Protein AF-A0A2V2ZQP3-F1 (afdb_monomer_lite)

pLDDT: mean 95.98, std 4.76, range [59.88, 98.75]

Secondary structure (DSSP, 8-state):
--------HHHHHHHHHHHHHHHHHHHHHHHTT-HHHHHHHHHHHHHHHHHHHHHHTTPPPPPTT--TTSSSTT--S-HHHHHHHHHT---S-HHHHHHHHHHHHHHHHHHHHHHHHHHT----HHHHHHHHTT-

Organism: NCBI:txid665099

Sequence (135 aa):
MVLTYETTIQEVEIWRTKFFAYVHEAYRRVMRKEIYYALHCLDNLRLSMTTAWYMEAEIQPNAFGDWAKLEGIRSKLSDWQLSLLEQWHSSREPKEIMKVIEKMVPEFKRVHKSLCDKLGLEEDPEWVNEILNMV

Structure (mmCIF, N/CA/C/O backbone):
data_AF-A0A2V2ZQP3-F1
#
_entry.id   AF-A0A2V2ZQP3-F1
#
loop_
_atom_site.group_PDB
_atom_site.id
_atom_site.type_symbol
_atom_site.label_atom_id
_atom_site.label_alt_id
_atom_site.label_comp_id
_atom_site.label_asym_id
_atom_site.label_entity_id
_atom_site.label_seq_id
_atom_site.pdbx_PDB_ins_code
_atom_site.Cartn_x
_atom_site.Cartn_y
_atom_site.Cartn_z
_atom_site.occupancy
_atom_site.B_iso_or_equiv
_atom_site.auth_seq_id
_atom_site.auth_comp_id
_atom_site.auth_asym_id
_atom_site.auth_atom_id
_atom_site.pdbx_PDB_model_num
ATOM 1 N N . MET A 1 1 ? -9.889 -5.355 31.830 1.00 59.88 1 MET A N 1
ATOM 2 C CA . MET A 1 1 ? -9.807 -4.236 30.871 1.00 59.88 1 MET A CA 1
ATOM 3 C C . MET A 1 1 ? -9.078 -4.763 29.650 1.00 59.88 1 MET A C 1
ATOM 5 O O . MET A 1 1 ? -7.936 -5.178 29.795 1.00 59.88 1 MET A O 1
ATOM 9 N N . VAL A 1 2 ? -9.760 -4.893 28.513 1.00 74.44 2 VAL A N 1
ATOM 10 C CA . VAL A 1 2 ? -9.137 -5.328 27.254 1.00 74.44 2 VAL A CA 1
ATOM 11 C C . VAL A 1 2 ? -8.716 -4.056 26.528 1.00 74.44 2 VAL A C 1
ATOM 13 O O . VAL A 1 2 ? -9.542 -3.166 26.363 1.00 74.44 2 VAL A O 1
ATOM 16 N N . LEU A 1 3 ? -7.435 -3.934 26.181 1.00 81.62 3 LEU A N 1
ATOM 17 C CA . LEU A 1 3 ? -6.953 -2.838 25.341 1.00 81.62 3 LEU A CA 1
ATOM 18 C C . LEU A 1 3 ? -7.330 -3.161 23.893 1.00 81.62 3 LEU A C 1
ATOM 20 O O . LEU A 1 3 ? -6.901 -4.191 23.370 1.00 81.62 3 LEU A O 1
ATOM 24 N N . THR A 1 4 ? -8.143 -2.310 23.277 1.00 87.94 4 THR A N 1
ATOM 25 C CA . THR A 1 4 ? -8.526 -2.388 21.864 1.00 87.94 4 THR A CA 1
ATOM 26 C C . THR A 1 4 ? -7.847 -1.263 21.095 1.00 87.94 4 THR A C 1
ATOM 28 O O . THR A 1 4 ? -7.651 -0.172 21.628 1.00 87.94 4 THR A O 1
ATOM 31 N N . TYR A 1 5 ? -7.424 -1.556 19.868 1.00 94.06 5 TYR A N 1
ATOM 32 C CA . TYR A 1 5 ? -6.879 -0.554 18.961 1.00 94.06 5 TYR A CA 1
ATOM 33 C C . TYR A 1 5 ? -8.028 0.119 18.213 1.00 94.06 5 TYR A C 1
ATOM 35 O O . TYR A 1 5 ? -8.949 -0.561 17.772 1.00 94.06 5 TYR A O 1
ATOM 43 N N . GLU A 1 6 ? -7.938 1.433 18.046 1.00 94.69 6 GLU A N 1
ATOM 44 C CA . GLU A 1 6 ? -8.837 2.215 17.206 1.00 94.69 6 GLU A CA 1
ATOM 45 C C . GLU A 1 6 ? -7.987 3.078 16.280 1.00 94.69 6 GLU A C 1
ATOM 47 O O . GLU A 1 6 ? -7.056 3.753 16.726 1.00 94.69 6 GLU A O 1
ATOM 52 N N . THR A 1 7 ? -8.296 3.039 14.987 1.00 96.50 7 THR A N 1
ATOM 53 C CA . THR A 1 7 ? -7.606 3.863 13.997 1.00 96.50 7 THR A CA 1
ATOM 54 C C . THR A 1 7 ? -7.932 5.331 14.206 1.00 96.50 7 THR A C 1
ATOM 56 O O . THR A 1 7 ? -9.078 5.712 14.428 1.00 96.50 7 THR A O 1
ATOM 59 N N . THR A 1 8 ? -6.914 6.171 14.081 1.00 96.75 8 THR A N 1
ATOM 60 C CA . THR A 1 8 ? -7.030 7.621 14.214 1.00 96.75 8 THR A CA 1
ATOM 61 C C . THR A 1 8 ? -6.938 8.323 12.862 1.00 96.75 8 THR A C 1
ATOM 63 O O . THR A 1 8 ? -6.314 7.835 11.918 1.00 96.75 8 THR A O 1
ATOM 66 N N . ILE A 1 9 ? -7.491 9.537 12.788 1.00 97.25 9 ILE A N 1
ATOM 67 C CA . ILE A 1 9 ? -7.351 10.427 11.622 1.00 97.25 9 ILE A CA 1
ATOM 68 C C . ILE A 1 9 ? -5.874 10.611 11.257 1.00 97.25 9 ILE A C 1
ATOM 70 O O . ILE A 1 9 ? -5.496 10.487 10.096 1.00 97.25 9 ILE A O 1
ATOM 74 N N . GLN A 1 10 ? -5.018 10.841 12.255 1.00 96.88 10 GLN A N 1
ATOM 75 C CA . GLN A 1 10 ? -3.592 11.067 12.035 1.00 96.88 10 GLN A CA 1
ATOM 76 C C . GLN A 1 10 ? -2.899 9.865 11.374 1.00 96.88 10 GLN A C 1
ATOM 78 O O . GLN A 1 10 ? -2.044 10.056 10.510 1.00 96.88 10 GLN A O 1
ATOM 83 N N . GLU A 1 11 ? -3.251 8.636 11.753 1.00 96.88 11 GLU A N 1
ATOM 84 C CA . GLU A 1 11 ? -2.689 7.435 11.128 1.00 96.88 11 GLU A CA 1
ATOM 85 C C . GLU A 1 11 ? -3.090 7.323 9.656 1.00 96.88 11 GLU A C 1
ATOM 87 O O . GLU A 1 11 ? -2.226 7.054 8.820 1.00 96.88 11 GLU A O 1
ATOM 92 N N . VAL A 1 12 ? -4.357 7.596 9.325 1.00 97.44 12 VAL A N 1
ATOM 93 C CA . VAL A 1 12 ? -4.855 7.571 7.939 1.00 97.44 12 VAL A CA 1
ATOM 94 C C . VAL A 1 12 ? -4.179 8.645 7.087 1.00 97.44 12 VAL A C 1
ATOM 96 O O . VAL A 1 12 ? -3.731 8.352 5.978 1.00 97.44 12 VAL A O 1
ATOM 99 N N . GLU A 1 13 ? -4.016 9.858 7.619 1.00 96.06 13 GLU A N 1
ATOM 100 C CA . GLU A 1 13 ? -3.305 10.962 6.961 1.00 96.06 13 GLU A CA 1
ATOM 101 C C . GLU A 1 13 ? -1.840 10.622 6.653 1.00 96.06 13 GLU A C 1
ATOM 103 O O . GLU A 1 13 ? -1.348 10.821 5.534 1.00 96.06 13 GLU A O 1
ATOM 108 N N . ILE A 1 14 ? -1.131 10.068 7.642 1.00 96.19 14 ILE A N 1
ATOM 109 C CA . ILE A 1 14 ? 0.263 9.639 7.484 1.00 96.19 14 ILE A CA 1
ATOM 110 C C . ILE A 1 14 ? 0.347 8.507 6.461 1.00 96.19 14 ILE A C 1
ATOM 112 O O . ILE A 1 14 ? 1.227 8.518 5.596 1.00 96.19 14 ILE A O 1
ATOM 116 N N . TRP A 1 15 ? -0.551 7.529 6.557 1.00 97.38 15 TRP A N 1
ATOM 117 C CA . TRP A 1 15 ? -0.590 6.378 5.670 1.00 97.38 15 TRP A CA 1
ATOM 118 C C . TRP A 1 15 ? -0.808 6.789 4.209 1.00 97.38 15 TRP A C 1
ATOM 120 O O . TRP A 1 15 ? 0.021 6.436 3.365 1.00 97.38 15 TRP A O 1
ATOM 130 N N . ARG A 1 16 ? -1.850 7.580 3.910 1.00 96.94 16 ARG A N 1
ATOM 131 C CA . ARG A 1 16 ? -2.162 7.999 2.532 1.00 96.94 16 ARG A CA 1
ATOM 132 C C . ARG A 1 16 ? -1.048 8.845 1.927 1.00 96.94 16 ARG A C 1
ATOM 134 O O . ARG A 1 16 ? -0.617 8.593 0.805 1.00 96.94 16 ARG A O 1
ATOM 141 N N . THR A 1 17 ? -0.488 9.769 2.712 1.00 96.62 17 THR A N 1
ATOM 142 C CA . THR A 1 17 ? 0.627 10.619 2.272 1.00 96.62 17 THR A CA 1
ATOM 143 C C . THR A 1 17 ? 1.862 9.783 1.945 1.00 96.62 17 THR A C 1
ATOM 145 O O . THR A 1 17 ? 2.517 10.008 0.926 1.00 96.62 17 THR A O 1
ATOM 148 N N . LYS A 1 18 ? 2.177 8.776 2.772 1.00 97.19 18 LYS A N 1
ATOM 149 C CA . LYS A 1 18 ? 3.274 7.843 2.489 1.00 97.19 18 LYS A CA 1
ATOM 150 C C . LYS A 1 18 ? 3.007 7.007 1.244 1.00 97.19 18 LYS A C 1
ATOM 152 O O . LYS A 1 18 ? 3.927 6.836 0.449 1.00 97.19 18 LYS A O 1
ATOM 157 N N . PHE A 1 19 ? 1.783 6.513 1.056 1.00 98.19 19 PHE A N 1
ATOM 158 C CA . PHE A 1 19 ? 1.420 5.765 -0.147 1.00 98.19 19 PHE A CA 1
ATOM 159 C C . PHE A 1 19 ? 1.678 6.606 -1.405 1.00 98.19 19 PHE A C 1
ATOM 161 O O . PHE A 1 19 ? 2.432 6.181 -2.280 1.00 98.19 19 PHE A O 1
ATOM 168 N N . PHE A 1 20 ? 1.169 7.843 -1.451 1.00 98.44 20 PHE A N 1
ATOM 169 C CA . PHE A 1 20 ? 1.418 8.768 -2.563 1.00 98.44 20 PHE A CA 1
ATOM 170 C C . PHE A 1 20 ? 2.907 9.034 -2.784 1.00 98.44 20 PHE A C 1
ATOM 172 O O . PHE A 1 20 ? 3.392 8.951 -3.914 1.00 98.44 20 PHE A O 1
ATOM 179 N N . ALA A 1 21 ? 3.654 9.293 -1.708 1.00 98.25 21 ALA A N 1
ATOM 180 C CA . ALA A 1 21 ? 5.089 9.522 -1.794 1.00 98.25 21 ALA A CA 1
ATOM 181 C C . ALA A 1 21 ? 5.826 8.325 -2.417 1.00 98.25 21 ALA A C 1
ATOM 183 O O . ALA A 1 21 ? 6.685 8.530 -3.274 1.00 98.25 21 ALA A O 1
ATOM 184 N N . TYR A 1 22 ? 5.475 7.089 -2.043 1.00 98.50 22 TYR A N 1
ATOM 185 C CA . TYR A 1 22 ? 6.100 5.888 -2.598 1.00 98.50 22 TYR A CA 1
ATOM 186 C C . TYR A 1 22 ? 5.702 5.599 -4.045 1.00 98.50 22 TYR A C 1
ATOM 188 O O . TYR A 1 22 ? 6.566 5.164 -4.803 1.00 98.50 22 TYR A O 1
ATOM 196 N N . VAL A 1 23 ? 4.459 5.879 -4.456 1.00 98.69 23 VAL A N 1
ATOM 197 C CA . VAL A 1 23 ? 4.038 5.786 -5.869 1.00 98.69 23 VAL A CA 1
ATOM 198 C C . VAL A 1 23 ? 4.898 6.709 -6.735 1.00 98.69 23 VAL A C 1
ATOM 200 O O . VAL A 1 23 ? 5.538 6.276 -7.695 1.00 98.69 23 VAL A O 1
ATOM 203 N N . HIS A 1 24 ? 4.984 7.979 -6.338 1.00 98.69 24 HIS A N 1
ATOM 204 C CA . HIS A 1 24 ? 5.762 8.999 -7.038 1.00 98.69 24 HIS A CA 1
ATOM 205 C C . HIS A 1 24 ? 7.261 8.715 -7.028 1.00 98.69 24 HIS A C 1
ATOM 207 O O . HIS A 1 24 ? 7.958 8.943 -8.019 1.00 98.69 24 HIS A O 1
ATOM 213 N N . GLU A 1 25 ? 7.775 8.221 -5.906 1.00 98.75 25 GLU A N 1
ATOM 214 C CA . GLU A 1 25 ? 9.177 7.855 -5.800 1.00 98.75 25 GLU A CA 1
ATOM 215 C C . GLU A 1 25 ? 9.499 6.646 -6.678 1.00 98.75 25 GLU A C 1
ATOM 217 O O . GLU A 1 25 ? 10.452 6.717 -7.449 1.00 98.75 25 GLU A O 1
ATOM 222 N N . ALA A 1 26 ? 8.682 5.589 -6.662 1.00 98.62 26 ALA A N 1
ATOM 223 C CA . ALA A 1 26 ? 8.871 4.429 -7.528 1.00 98.62 26 ALA A CA 1
ATOM 224 C C . ALA A 1 26 ? 8.940 4.838 -9.006 1.00 98.62 26 ALA A C 1
ATOM 226 O O . ALA A 1 26 ? 9.899 4.474 -9.689 1.00 98.62 26 ALA A O 1
ATOM 227 N N . TYR A 1 27 ? 8.001 5.674 -9.465 1.00 98.56 27 TYR A N 1
ATOM 228 C CA . TYR A 1 27 ? 8.010 6.235 -10.818 1.00 98.56 27 TYR A CA 1
ATOM 229 C C . TYR A 1 27 ? 9.323 6.964 -11.135 1.00 98.56 27 TYR A C 1
ATOM 231 O O . TYR A 1 27 ? 10.020 6.624 -12.096 1.00 98.56 27 TYR A O 1
ATOM 239 N N . ARG A 1 28 ? 9.739 7.919 -10.290 1.00 98.62 28 ARG A N 1
ATOM 240 C CA . ARG A 1 28 ? 11.001 8.656 -10.490 1.00 98.62 28 ARG A CA 1
ATOM 241 C C . ARG A 1 28 ? 12.209 7.725 -10.559 1.00 98.62 28 ARG A C 1
ATOM 243 O O . ARG A 1 28 ? 13.114 7.957 -11.363 1.00 98.62 28 ARG A O 1
ATOM 250 N N . ARG A 1 29 ? 12.247 6.687 -9.723 1.00 98.62 29 ARG A N 1
ATOM 251 C CA . ARG A 1 29 ? 13.353 5.720 -9.674 1.00 98.62 29 ARG A CA 1
ATOM 252 C C . ARG A 1 29 ? 13.365 4.807 -10.894 1.00 98.62 29 ARG A C 1
ATOM 254 O O . ARG A 1 29 ? 14.444 4.562 -11.433 1.00 98.62 29 ARG A O 1
ATOM 261 N N . VAL A 1 30 ? 12.198 4.406 -11.402 1.00 98.50 30 VAL A N 1
ATOM 262 C CA . VAL A 1 30 ? 12.068 3.727 -12.699 1.00 98.50 30 VAL A CA 1
ATOM 263 C C . VAL A 1 30 ? 12.636 4.599 -13.822 1.00 98.50 30 VAL A C 1
ATOM 265 O O . VAL A 1 30 ? 13.512 4.146 -14.561 1.00 98.50 30 VAL A O 1
ATOM 268 N N . MET A 1 31 ? 12.235 5.872 -13.897 1.00 98.19 31 MET A N 1
ATOM 269 C CA . MET A 1 31 ? 12.709 6.805 -14.930 1.00 98.19 31 MET A CA 1
ATOM 270 C C . MET A 1 31 ? 14.224 7.048 -14.872 1.00 98.19 31 MET A C 1
ATOM 272 O O . MET A 1 31 ? 14.874 7.209 -15.905 1.00 98.19 31 MET A O 1
ATOM 276 N N . ARG A 1 32 ? 14.813 7.019 -13.671 1.00 98.44 32 ARG A N 1
ATOM 277 C CA . ARG A 1 32 ? 16.265 7.145 -13.442 1.00 98.44 32 ARG A CA 1
ATOM 278 C C . ARG A 1 32 ? 17.038 5.830 -13.576 1.00 98.44 32 ARG A C 1
ATOM 280 O O . ARG A 1 32 ? 18.256 5.837 -13.426 1.00 98.44 32 ARG A O 1
ATOM 287 N N . LYS A 1 33 ? 16.363 4.714 -13.874 1.00 98.19 33 LYS A N 1
ATOM 288 C CA . LYS A 1 33 ? 16.946 3.359 -13.935 1.00 98.19 33 LYS A CA 1
ATOM 289 C C . LYS A 1 33 ? 17.543 2.878 -12.600 1.00 98.19 33 LYS A C 1
ATOM 291 O O . LYS A 1 33 ? 18.377 1.975 -12.574 1.00 98.19 33 LYS A O 1
ATOM 296 N N . GLU A 1 34 ? 17.078 3.422 -11.476 1.00 98.69 34 GLU A N 1
ATOM 297 C CA . GLU A 1 34 ? 17.452 3.014 -10.115 1.00 98.69 34 GLU A CA 1
ATOM 298 C C . GLU A 1 34 ? 16.548 1.861 -9.636 1.00 98.69 34 GLU A C 1
ATOM 300 O O . GLU A 1 34 ? 15.767 1.987 -8.693 1.00 98.69 34 GLU A O 1
ATOM 305 N N . ILE A 1 35 ? 16.620 0.716 -10.322 1.00 98.50 35 ILE A N 1
ATOM 306 C CA . ILE A 1 35 ? 15.592 -0.339 -10.245 1.00 98.50 35 ILE A CA 1
ATOM 307 C C . ILE A 1 35 ? 15.430 -0.960 -8.854 1.00 98.50 35 ILE A C 1
ATOM 309 O O . ILE A 1 35 ? 14.310 -1.230 -8.438 1.00 98.50 35 ILE A O 1
ATOM 313 N N . TYR A 1 36 ? 16.511 -1.168 -8.101 1.00 98.62 36 TYR A N 1
ATOM 314 C CA . TYR A 1 36 ? 16.381 -1.700 -6.738 1.00 98.62 36 TYR A CA 1
ATOM 315 C C . TYR A 1 36 ? 15.716 -0.710 -5.784 1.00 98.62 36 TYR A C 1
ATOM 317 O O . TYR A 1 36 ? 15.004 -1.131 -4.879 1.00 98.62 36 TYR A O 1
ATOM 325 N N . TYR A 1 37 ? 15.889 0.593 -6.013 1.00 98.69 37 TYR A N 1
ATOM 326 C CA . TYR A 1 37 ? 15.153 1.594 -5.253 1.00 98.69 37 TYR A CA 1
ATOM 327 C C . TYR A 1 37 ? 13.674 1.574 -5.665 1.00 98.69 37 TYR A C 1
ATOM 329 O O . TYR A 1 37 ? 12.803 1.520 -4.807 1.00 98.69 37 TYR A O 1
ATOM 337 N N . ALA A 1 38 ? 13.366 1.486 -6.961 1.00 98.75 38 ALA A N 1
ATOM 338 C CA . ALA A 1 38 ? 11.980 1.323 -7.403 1.00 98.75 38 ALA A CA 1
ATOM 339 C C . ALA A 1 38 ? 11.299 0.084 -6.783 1.00 98.75 38 ALA A C 1
ATOM 341 O O . ALA A 1 38 ? 10.177 0.180 -6.291 1.00 98.75 38 ALA A O 1
ATOM 342 N N . LEU A 1 39 ? 11.997 -1.056 -6.728 1.00 98.69 39 LEU A N 1
ATOM 343 C CA . LEU A 1 39 ? 11.510 -2.265 -6.055 1.00 98.69 39 LEU A CA 1
ATOM 344 C C . LEU A 1 39 ? 11.340 -2.067 -4.548 1.00 98.69 39 LEU A C 1
ATOM 346 O O . LEU A 1 39 ? 10.323 -2.475 -4.001 1.00 98.69 39 LEU A O 1
ATOM 350 N N . HIS A 1 40 ? 12.270 -1.376 -3.890 1.00 98.31 40 HIS A N 1
ATOM 351 C CA . HIS A 1 40 ? 12.122 -1.029 -2.480 1.00 98.31 40 HIS A CA 1
ATOM 352 C C . HIS A 1 40 ? 10.897 -0.131 -2.233 1.00 98.31 40 HIS A C 1
ATOM 354 O O . HIS A 1 40 ? 10.169 -0.323 -1.261 1.00 98.31 40 HIS A O 1
ATOM 360 N N . CYS A 1 41 ? 10.618 0.839 -3.109 1.00 98.50 41 CYS A N 1
ATOM 361 C CA . CYS A 1 41 ? 9.385 1.623 -3.041 1.00 98.50 41 CYS A CA 1
ATOM 362 C C . CYS A 1 41 ? 8.150 0.729 -3.213 1.00 98.50 41 CYS A C 1
ATOM 364 O O . CYS A 1 41 ? 7.188 0.885 -2.467 1.00 98.50 41 CYS A O 1
ATOM 366 N N . LEU A 1 42 ? 8.194 -0.238 -4.132 1.00 98.56 42 LEU A N 1
ATOM 367 C CA . LEU A 1 42 ? 7.112 -1.199 -4.327 1.00 98.56 42 LEU A CA 1
ATOM 368 C C . LEU A 1 42 ? 6.892 -2.096 -3.093 1.00 98.56 42 LEU A C 1
ATOM 370 O O . LEU A 1 42 ? 5.748 -2.317 -2.703 1.00 98.56 42 LEU A O 1
ATOM 374 N N . ASP A 1 43 ? 7.953 -2.542 -2.419 1.00 97.81 43 ASP A N 1
ATOM 375 C CA . ASP A 1 43 ? 7.841 -3.256 -1.140 1.00 97.81 43 ASP A CA 1
ATOM 376 C C . ASP A 1 43 ? 7.159 -2.377 -0.079 1.00 97.81 43 ASP A C 1
ATOM 378 O O . ASP A 1 43 ? 6.240 -2.822 0.607 1.00 97.81 43 ASP A O 1
ATOM 382 N N . ASN A 1 44 ? 7.530 -1.096 0.009 1.00 98.12 44 ASN A N 1
ATOM 383 C CA . ASN A 1 44 ? 6.879 -0.158 0.926 1.00 98.12 44 ASN A CA 1
ATOM 384 C C . ASN A 1 44 ? 5.398 0.081 0.586 1.00 98.12 44 ASN A C 1
ATOM 386 O O . ASN A 1 44 ? 4.593 0.250 1.501 1.00 98.12 44 ASN A O 1
ATOM 390 N N . LEU A 1 45 ? 5.012 0.058 -0.695 1.00 98.44 45 LEU A N 1
ATOM 391 C CA . LEU A 1 45 ? 3.604 0.118 -1.100 1.00 98.44 45 LEU A CA 1
ATOM 392 C C . LEU A 1 45 ? 2.842 -1.130 -0.647 1.00 98.44 45 LEU A C 1
ATOM 394 O O . LEU A 1 45 ? 1.744 -1.008 -0.108 1.00 98.44 45 LEU A O 1
ATOM 398 N N . ARG A 1 46 ? 3.417 -2.330 -0.802 1.00 98.12 46 ARG A N 1
ATOM 399 C CA . ARG A 1 46 ? 2.784 -3.569 -0.315 1.00 98.12 46 ARG A CA 1
ATOM 400 C C . ARG A 1 46 ? 2.600 -3.529 1.204 1.00 98.12 46 ARG A C 1
ATOM 402 O O . ARG A 1 46 ? 1.501 -3.782 1.692 1.00 98.12 46 ARG A O 1
ATOM 409 N N . LEU A 1 47 ? 3.627 -3.109 1.947 1.00 97.75 47 LEU A N 1
ATOM 410 C CA . LEU A 1 47 ? 3.530 -2.925 3.398 1.00 97.75 47 LEU A CA 1
ATOM 411 C C . LEU A 1 47 ? 2.481 -1.866 3.775 1.00 97.75 47 LEU A C 1
ATOM 413 O O . LEU A 1 47 ? 1.713 -2.054 4.721 1.00 97.75 47 LEU A O 1
ATOM 417 N N . SER A 1 48 ? 2.407 -0.772 3.016 1.00 97.94 48 SER A N 1
ATOM 418 C CA . SER A 1 48 ? 1.392 0.267 3.192 1.00 97.94 48 SER A CA 1
ATOM 419 C C . SER A 1 48 ? -0.023 -0.307 3.053 1.00 97.94 48 SER A C 1
ATOM 421 O O . SER A 1 48 ? -0.871 -0.010 3.890 1.00 97.94 48 SER A O 1
ATOM 423 N N . MET A 1 49 ? -0.273 -1.200 2.092 1.00 98.44 49 MET A N 1
ATOM 424 C CA . MET A 1 49 ? -1.579 -1.859 1.957 1.00 98.44 49 MET A CA 1
ATOM 425 C C . MET A 1 49 ? -1.907 -2.772 3.141 1.00 98.44 49 MET A C 1
ATOM 427 O O . MET A 1 49 ? -3.019 -2.718 3.659 1.00 98.44 49 MET A O 1
ATOM 431 N N . THR A 1 50 ? -0.936 -3.539 3.648 1.00 98.06 50 THR A N 1
ATOM 432 C CA . THR A 1 50 ? -1.166 -4.363 4.852 1.00 98.06 50 THR A CA 1
ATOM 433 C C . THR A 1 50 ? -1.465 -3.527 6.097 1.00 98.06 50 THR A C 1
ATOM 435 O O . THR A 1 50 ? -2.348 -3.881 6.875 1.00 98.06 50 THR A O 1
ATOM 438 N N . THR A 1 51 ? -0.793 -2.379 6.243 1.00 97.75 51 THR A N 1
ATOM 439 C CA . THR A 1 51 ? -1.084 -1.385 7.288 1.00 97.75 51 THR A CA 1
ATOM 440 C C . THR A 1 51 ? -2.536 -0.921 7.181 1.00 97.75 51 THR A C 1
ATOM 442 O O . THR A 1 51 ? -3.254 -0.919 8.176 1.00 97.75 51 THR A O 1
ATOM 445 N N . ALA A 1 52 ? -2.981 -0.580 5.969 1.00 98.06 52 ALA A N 1
ATOM 446 C CA . ALA A 1 52 ? -4.334 -0.109 5.697 1.00 98.06 52 ALA A CA 1
ATOM 447 C C . ALA A 1 52 ? -5.403 -1.150 6.045 1.00 98.06 52 ALA A C 1
ATOM 449 O O . ALA A 1 52 ? -6.387 -0.829 6.702 1.00 98.06 52 ALA A O 1
ATOM 450 N N . TRP A 1 53 ? -5.181 -2.406 5.661 1.00 98.44 53 TRP A N 1
ATOM 451 C CA . TRP A 1 53 ? -6.080 -3.513 5.981 1.00 98.44 53 TRP A CA 1
ATOM 452 C C . TRP A 1 53 ? -6.173 -3.793 7.480 1.00 98.44 53 TRP A C 1
ATOM 454 O O . TRP A 1 53 ? -7.247 -4.112 7.981 1.00 98.44 53 TRP A O 1
ATOM 464 N N . TYR A 1 54 ? -5.066 -3.652 8.212 1.00 97.81 54 TYR A N 1
ATOM 465 C CA . TYR A 1 54 ? -5.075 -3.782 9.669 1.00 97.81 54 TYR A CA 1
ATOM 466 C C . TYR A 1 54 ? -5.845 -2.625 10.320 1.00 97.81 54 TYR A C 1
ATOM 468 O O . TYR A 1 54 ? -6.690 -2.885 11.173 1.00 97.81 54 TYR A O 1
ATOM 476 N N . MET A 1 55 ? -5.652 -1.384 9.855 1.00 97.75 55 MET A N 1
ATOM 477 C CA . MET A 1 55 ? -6.457 -0.232 10.290 1.00 97.75 55 MET A CA 1
ATOM 478 C C . MET A 1 55 ? -7.957 -0.436 10.010 1.00 97.75 55 MET A C 1
ATOM 480 O O . MET A 1 55 ? -8.798 -0.267 10.892 1.00 97.75 55 MET A O 1
ATOM 484 N N . GLU A 1 56 ? -8.306 -0.877 8.799 1.00 97.75 56 GLU A N 1
ATOM 485 C CA . GLU A 1 56 ? -9.690 -1.155 8.391 1.00 97.75 56 GLU A CA 1
ATOM 486 C C . GLU A 1 56 ? -10.354 -2.195 9.313 1.00 97.75 56 GLU A C 1
ATOM 488 O O . GLU A 1 56 ? -11.514 -2.030 9.701 1.00 97.75 56 GLU A O 1
ATOM 493 N N . ALA A 1 57 ? -9.589 -3.205 9.739 1.00 96.50 57 ALA A N 1
ATOM 494 C CA . ALA A 1 57 ? -10.021 -4.278 10.631 1.00 96.50 57 ALA A CA 1
ATOM 495 C C . ALA A 1 57 ? -9.851 -3.987 12.139 1.00 96.50 57 ALA A C 1
ATOM 497 O O . ALA A 1 57 ? -10.068 -4.893 12.943 1.00 96.50 57 ALA A O 1
ATOM 498 N N . GLU A 1 58 ? -9.441 -2.775 12.535 1.00 96.00 58 GLU A N 1
ATOM 499 C CA . GLU A 1 58 ? -9.175 -2.402 13.943 1.00 96.00 58 GLU A CA 1
ATOM 500 C C . GLU A 1 58 ? -8.151 -3.321 14.630 1.00 96.00 58 GLU A C 1
ATOM 502 O O . GLU A 1 58 ? -8.179 -3.611 15.828 1.00 96.00 58 GLU A O 1
ATOM 507 N N . ILE A 1 59 ? -7.170 -3.750 13.846 1.00 95.62 59 ILE A N 1
ATOM 508 C CA . ILE A 1 59 ? -5.993 -4.475 14.297 1.00 95.62 59 ILE A CA 1
ATOM 509 C C . ILE A 1 59 ? -4.831 -3.487 14.297 1.00 95.62 59 ILE A C 1
ATOM 511 O O . ILE A 1 59 ? -4.566 -2.853 13.284 1.00 95.62 59 ILE A O 1
ATOM 515 N N . GLN A 1 60 ? -4.092 -3.400 15.406 1.00 95.44 60 GLN A N 1
ATOM 516 C CA . GLN A 1 60 ? -2.877 -2.583 15.478 1.00 95.44 60 GLN A CA 1
ATOM 517 C C . GLN A 1 60 ? -1.924 -2.941 14.320 1.00 95.44 60 GLN A C 1
ATOM 519 O O . GLN A 1 60 ? -1.450 -4.085 14.270 1.00 95.44 60 GLN A O 1
ATOM 524 N N . PRO A 1 61 ? -1.610 -1.993 13.417 1.00 96.06 61 PRO A N 1
ATOM 525 C CA . PRO A 1 61 ? -0.637 -2.213 12.360 1.00 96.06 61 PRO A CA 1
ATOM 526 C C . PRO A 1 61 ? 0.763 -2.461 12.914 1.00 96.06 61 PRO A C 1
ATOM 528 O O . PRO A 1 61 ? 1.126 -1.963 13.986 1.00 96.06 61 PRO A O 1
ATOM 531 N N . ASN A 1 62 ? 1.570 -3.201 12.156 1.00 94.31 62 ASN A N 1
ATOM 532 C CA . ASN A 1 62 ? 2.993 -3.323 12.441 1.00 94.31 62 ASN A CA 1
ATOM 533 C C . ASN A 1 62 ? 3.692 -1.959 12.312 1.00 94.31 62 ASN A C 1
ATOM 535 O O . ASN A 1 62 ? 3.220 -1.049 11.627 1.00 94.31 62 ASN A O 1
ATOM 539 N N . ALA A 1 63 ? 4.859 -1.832 12.946 1.00 89.94 63 ALA A N 1
ATOM 540 C CA . ALA A 1 63 ? 5.716 -0.676 12.727 1.00 89.94 63 ALA A CA 1
ATOM 541 C C . ALA A 1 63 ? 6.175 -0.606 11.261 1.00 89.94 63 ALA A C 1
ATOM 543 O O . ALA A 1 63 ? 6.262 -1.610 10.552 1.00 89.94 63 ALA A O 1
ATOM 544 N N . PHE A 1 64 ? 6.512 0.597 10.801 1.00 81.06 64 PHE A N 1
ATOM 545 C CA . PHE A 1 64 ? 6.984 0.784 9.435 1.00 81.06 64 PHE A CA 1
ATOM 546 C C . PHE A 1 64 ? 8.276 -0.015 9.178 1.00 81.06 64 PHE A C 1
ATOM 548 O O . PHE A 1 64 ? 9.232 0.084 9.945 1.00 81.06 64 PHE A O 1
ATOM 555 N N . GLY A 1 65 ? 8.300 -0.793 8.095 1.00 86.00 65 GLY A N 1
ATOM 556 C CA . GLY A 1 65 ? 9.371 -1.735 7.754 1.00 86.00 65 GLY A CA 1
ATOM 557 C C . GLY A 1 65 ? 9.251 -3.132 8.384 1.00 86.00 65 GLY A C 1
ATOM 558 O O . GLY A 1 65 ? 10.034 -4.009 8.022 1.00 86.00 65 GLY A O 1
ATOM 559 N N . ASP A 1 66 ? 8.293 -3.372 9.286 1.00 93.12 66 ASP A N 1
ATOM 560 C CA . ASP A 1 66 ? 8.129 -4.663 9.961 1.00 93.12 66 ASP A CA 1
ATOM 561 C C . ASP A 1 66 ? 7.121 -5.581 9.247 1.00 93.12 66 ASP A C 1
ATOM 563 O O . ASP A 1 66 ? 5.902 -5.413 9.328 1.00 93.12 66 ASP A O 1
ATOM 567 N N . TRP A 1 67 ? 7.654 -6.612 8.592 1.00 94.44 67 TRP A N 1
ATOM 568 C CA . TRP A 1 67 ? 6.891 -7.634 7.869 1.00 94.44 67 TRP A CA 1
ATOM 569 C C . TRP A 1 67 ? 6.447 -8.824 8.729 1.00 94.44 67 TRP A C 1
ATOM 571 O O . TRP A 1 67 ? 5.859 -9.787 8.222 1.00 94.44 67 TRP A O 1
ATOM 581 N N . ALA A 1 68 ? 6.733 -8.809 10.033 1.00 94.75 68 ALA A N 1
ATOM 582 C CA . ALA A 1 68 ? 6.464 -9.946 10.893 1.00 94.75 68 ALA A CA 1
ATOM 583 C C . ALA A 1 68 ? 4.980 -10.336 10.861 1.00 94.75 68 ALA A C 1
ATOM 585 O O . ALA A 1 68 ? 4.099 -9.563 11.235 1.00 94.75 68 ALA A O 1
ATOM 586 N N . LYS A 1 69 ? 4.725 -11.603 10.506 1.00 94.50 69 LYS A N 1
ATOM 587 C CA . LYS A 1 69 ? 3.392 -12.230 10.532 1.00 94.50 69 LYS A CA 1
ATOM 588 C C . 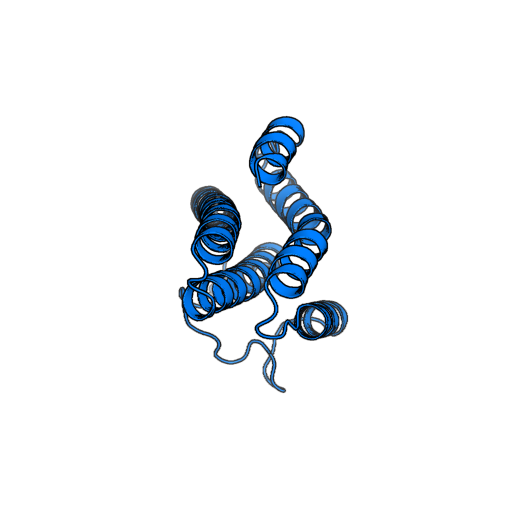LYS A 1 69 ? 2.389 -11.573 9.570 1.00 94.50 69 LYS A C 1
ATOM 590 O O . LYS A 1 69 ? 1.207 -11.585 9.875 1.00 94.50 69 LYS A O 1
ATOM 595 N N . LEU A 1 70 ? 2.830 -11.019 8.441 1.00 94.25 70 LEU A N 1
ATOM 596 C CA . LEU A 1 70 ? 1.910 -10.491 7.425 1.00 94.25 70 LEU A CA 1
ATOM 597 C C . LEU A 1 70 ? 1.508 -11.538 6.373 1.00 94.25 70 LEU A C 1
ATOM 599 O O . LEU A 1 70 ? 0.360 -11.543 5.952 1.00 94.25 70 LEU A O 1
ATOM 603 N N . GLU A 1 71 ? 2.388 -12.473 6.006 1.00 90.06 71 GLU A N 1
ATOM 604 C CA . GLU A 1 71 ? 2.115 -13.439 4.915 1.00 90.06 71 GLU A CA 1
ATOM 605 C C . GLU A 1 71 ? 2.009 -14.905 5.378 1.00 90.06 71 GLU A C 1
ATOM 607 O O . GLU A 1 71 ? 1.393 -15.731 4.715 1.00 90.06 71 GLU A O 1
ATOM 612 N N . GLY A 1 72 ? 2.613 -15.260 6.519 1.00 88.50 72 GLY A N 1
ATOM 613 C CA . GLY A 1 72 ? 2.678 -16.652 6.990 1.00 88.50 72 GLY A CA 1
ATOM 614 C C . GLY A 1 72 ? 1.435 -17.130 7.751 1.00 88.50 72 GLY A C 1
ATOM 615 O O . GLY A 1 72 ? 0.497 -16.377 7.976 1.00 88.50 72 GLY A O 1
ATOM 616 N N . ILE A 1 73 ? 1.488 -18.354 8.294 1.00 92.31 73 ILE A N 1
ATOM 617 C CA . ILE A 1 73 ? 0.401 -19.009 9.069 1.00 92.31 73 ILE A CA 1
ATOM 618 C C . ILE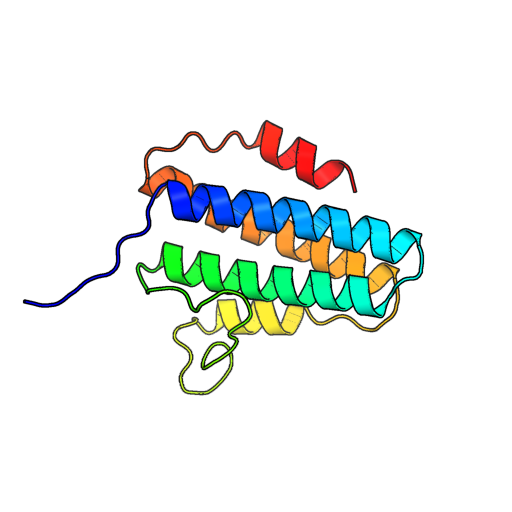 A 1 73 ? -0.125 -18.221 10.285 1.00 92.31 73 ILE A C 1
ATOM 620 O O . ILE A 1 73 ? -1.112 -18.599 10.906 1.00 92.31 73 ILE A O 1
ATOM 624 N N . ARG A 1 74 ? 0.583 -17.161 10.681 1.00 94.69 74 ARG A N 1
ATOM 625 C CA . ARG A 1 74 ? 0.225 -16.265 11.786 1.00 94.69 74 ARG A CA 1
ATOM 626 C C . ARG A 1 74 ? -0.390 -14.949 11.309 1.00 94.69 74 ARG A C 1
ATOM 628 O O . ARG A 1 74 ? -0.570 -14.055 12.138 1.00 94.69 74 ARG A O 1
ATOM 635 N N . SER A 1 75 ? -0.621 -14.814 10.006 1.00 95.94 75 SER A N 1
ATOM 636 C CA . SER A 1 75 ? -1.233 -13.634 9.423 1.00 95.94 75 SER A CA 1
ATOM 637 C C . SER A 1 75 ? -2.651 -13.451 9.923 1.00 95.94 75 SER A C 1
ATOM 639 O O . SER A 1 75 ? -3.373 -14.414 10.177 1.00 95.94 75 SER A O 1
ATOM 641 N N . LYS A 1 76 ? -3.016 -12.184 10.100 1.00 96.31 76 LYS A N 1
ATOM 642 C CA . LYS A 1 76 ? -4.396 -11.770 10.344 1.00 96.31 76 LYS A CA 1
ATOM 643 C C . LYS A 1 76 ? -5.065 -11.253 9.070 1.00 96.31 76 LYS A C 1
ATOM 645 O O . LYS A 1 76 ? -6.219 -10.843 9.130 1.00 96.31 76 LYS A O 1
ATOM 650 N N . LEU A 1 77 ? -4.344 -11.247 7.946 1.00 97.38 77 LEU A N 1
ATOM 651 C CA . LEU A 1 77 ? -4.921 -10.962 6.643 1.00 97.38 77 LEU A CA 1
ATOM 652 C C . LEU A 1 77 ? -5.821 -12.119 6.216 1.00 97.38 77 LEU A C 1
ATOM 654 O O . LEU A 1 77 ? -5.544 -13.287 6.483 1.00 97.38 77 LEU A O 1
ATOM 658 N N . SER A 1 78 ? -6.901 -11.764 5.541 1.00 97.06 78 SER A N 1
ATOM 659 C CA . SER A 1 78 ? -7.797 -12.713 4.892 1.00 97.06 78 SER A CA 1
ATOM 660 C C . SER A 1 78 ? -7.176 -13.303 3.621 1.00 97.06 78 SER A C 1
ATOM 662 O O . SER A 1 78 ? -6.274 -12.716 3.018 1.00 97.06 78 SER A O 1
ATOM 664 N N . ASP A 1 79 ? -7.710 -14.436 3.163 1.00 97.06 79 ASP A N 1
ATOM 665 C CA . ASP A 1 79 ? -7.194 -15.150 1.987 1.00 97.06 79 ASP A CA 1
ATOM 666 C C . ASP A 1 79 ? -7.158 -14.281 0.720 1.00 97.06 79 ASP A C 1
ATOM 668 O O . ASP A 1 79 ? -6.231 -14.385 -0.084 1.00 97.06 79 ASP A O 1
ATOM 672 N N . TRP A 1 80 ? -8.130 -13.380 0.540 1.00 97.56 80 TRP A N 1
ATOM 673 C CA . TRP A 1 80 ? -8.160 -12.487 -0.622 1.00 97.56 80 TRP A CA 1
ATOM 674 C C . TRP A 1 80 ? -7.099 -11.378 -0.536 1.00 97.56 80 TRP A C 1
ATOM 676 O O . TRP A 1 80 ? -6.525 -11.016 -1.560 1.00 97.56 80 TRP A O 1
ATOM 686 N N . GLN A 1 81 ? -6.781 -10.882 0.666 1.00 98.31 81 GLN A N 1
ATOM 687 C CA . GLN A 1 81 ? -5.697 -9.912 0.883 1.00 98.31 81 GLN A CA 1
ATOM 688 C C . GLN A 1 81 ? -4.334 -10.551 0.616 1.00 98.31 81 GLN A C 1
ATOM 690 O O . GLN A 1 81 ? -3.493 -9.959 -0.060 1.00 98.31 81 GLN A O 1
ATOM 695 N N . LEU A 1 82 ? -4.136 -11.788 1.083 1.00 98.00 82 LEU A N 1
ATOM 696 C CA . LEU A 1 82 ? -2.940 -12.577 0.776 1.00 98.00 82 LEU A CA 1
ATOM 697 C C . LEU A 1 82 ? -2.821 -12.845 -0.731 1.00 98.00 82 LEU A C 1
ATOM 699 O O . LEU A 1 82 ? -1.755 -12.652 -1.312 1.00 98.00 82 LEU A O 1
ATOM 703 N N . SER A 1 83 ? -3.934 -13.188 -1.383 1.00 97.50 83 SER A N 1
ATOM 704 C CA . SER A 1 83 ? -3.978 -13.386 -2.837 1.00 97.50 83 SER A CA 1
ATOM 705 C C . SER A 1 83 ? -3.639 -12.107 -3.613 1.00 97.50 83 SER A C 1
ATOM 707 O O . SER A 1 83 ? -2.996 -12.177 -4.659 1.00 97.50 83 SER A O 1
ATOM 709 N N . LEU A 1 84 ? -4.051 -10.928 -3.128 1.00 98.06 84 LEU A N 1
ATOM 710 C CA . LEU A 1 84 ? -3.664 -9.646 -3.727 1.00 98.06 84 LEU A CA 1
ATOM 711 C C . LEU A 1 84 ? -2.167 -9.368 -3.568 1.00 98.06 84 LEU A C 1
ATOM 713 O O . LEU A 1 84 ? -1.531 -8.975 -4.544 1.00 98.06 84 LEU A O 1
ATOM 717 N N . LEU A 1 85 ? -1.593 -9.609 -2.382 1.00 97.50 85 LEU A N 1
ATOM 718 C CA . LEU A 1 85 ? -0.148 -9.461 -2.162 1.00 97.50 85 LEU A CA 1
ATOM 719 C C . LEU A 1 85 ? 0.662 -10.329 -3.129 1.00 97.50 85 LEU A C 1
ATOM 721 O O . LEU A 1 85 ? 1.603 -9.832 -3.749 1.00 97.50 85 LEU A O 1
ATOM 725 N N . GLU A 1 86 ? 0.260 -11.589 -3.311 1.00 96.31 86 GLU A N 1
ATOM 726 C CA . GLU A 1 86 ? 0.891 -12.508 -4.261 1.00 96.31 86 GLU A CA 1
ATOM 727 C C . GLU A 1 86 ? 0.791 -11.987 -5.707 1.00 96.31 86 GLU A C 1
ATOM 729 O O . GLU A 1 86 ? 1.778 -11.961 -6.446 1.00 96.31 86 GLU A O 1
ATOM 734 N N . GLN A 1 87 ? -0.384 -11.488 -6.107 1.00 97.25 87 GLN A N 1
ATOM 735 C CA . GLN A 1 87 ? -0.607 -10.913 -7.441 1.00 97.25 87 GLN A CA 1
ATOM 736 C C . GLN A 1 87 ? 0.169 -9.616 -7.695 1.00 97.25 87 GLN A C 1
ATOM 738 O O . GLN A 1 87 ? 0.386 -9.245 -8.854 1.00 97.25 87 GLN A O 1
ATOM 743 N N . TRP A 1 88 ? 0.592 -8.925 -6.638 1.00 98.19 88 TRP A N 1
ATOM 744 C CA . TRP A 1 88 ? 1.442 -7.742 -6.720 1.00 98.19 88 TRP A CA 1
ATOM 745 C C . TRP A 1 88 ? 2.934 -8.084 -6.800 1.00 98.19 88 TRP A C 1
ATOM 747 O O . TRP A 1 88 ? 3.779 -7.242 -6.500 1.00 98.19 88 TRP A O 1
ATOM 757 N N . HIS A 1 89 ? 3.304 -9.290 -7.227 1.00 96.88 89 HIS A N 1
ATOM 758 C CA . HIS A 1 89 ? 4.678 -9.613 -7.604 1.00 96.88 89 HIS A CA 1
ATOM 759 C C . HIS A 1 89 ? 5.141 -8.830 -8.853 1.00 96.88 89 HIS A C 1
ATOM 761 O O . HIS A 1 89 ? 4.377 -8.635 -9.796 1.00 96.88 89 HIS A O 1
ATOM 767 N N . SER A 1 90 ? 6.411 -8.410 -8.873 1.00 97.69 90 SER A N 1
ATOM 768 C CA . SER A 1 90 ? 7.065 -7.760 -10.021 1.00 97.69 90 SER A CA 1
ATOM 769 C C . SER A 1 90 ? 8.470 -8.316 -10.211 1.00 97.69 90 SER A C 1
ATOM 771 O O . SER A 1 90 ? 9.184 -8.529 -9.226 1.00 97.69 90 SER A O 1
ATOM 773 N N . SER A 1 91 ? 8.915 -8.449 -11.463 1.00 97.44 91 SER A 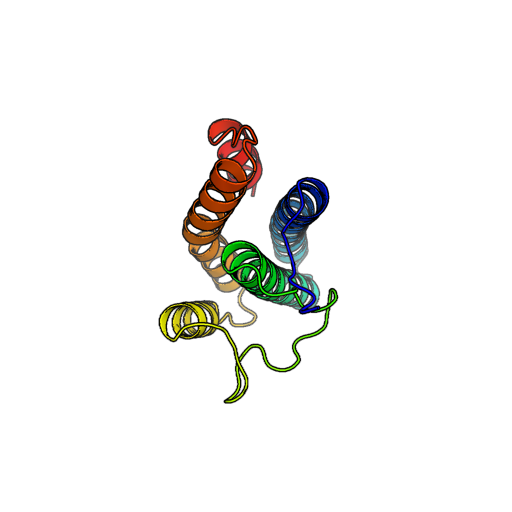N 1
ATOM 774 C CA . SER A 1 91 ? 10.339 -8.602 -11.760 1.00 97.44 91 SER A CA 1
ATOM 775 C C . SER A 1 91 ? 11.076 -7.252 -1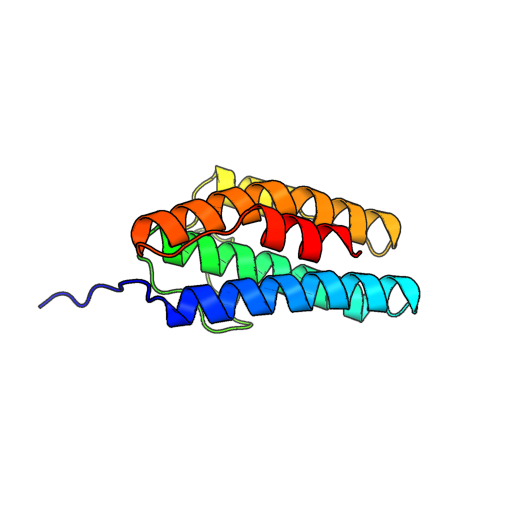1.688 1.00 97.44 91 SER A C 1
ATOM 777 O O . SER A 1 91 ? 10.523 -6.227 -11.280 1.00 97.44 91 SER A O 1
ATOM 779 N N . ARG A 1 92 ? 12.350 -7.247 -12.104 1.00 97.31 92 ARG A N 1
ATOM 780 C CA . ARG A 1 92 ? 13.182 -6.041 -12.251 1.00 97.31 92 ARG A CA 1
ATOM 781 C C . ARG A 1 92 ? 12.860 -5.230 -13.514 1.00 97.31 92 ARG A C 1
ATOM 783 O O . ARG A 1 92 ? 13.491 -4.198 -13.724 1.00 97.31 92 ARG A O 1
ATOM 790 N N . GLU A 1 93 ? 11.946 -5.690 -14.365 1.00 98.19 93 GLU A N 1
ATOM 791 C CA . GLU A 1 93 ? 11.547 -4.975 -15.578 1.00 98.19 93 GLU A CA 1
ATOM 792 C C . GLU A 1 93 ? 10.780 -3.685 -15.216 1.00 98.19 93 GLU A C 1
ATOM 794 O O . GLU A 1 93 ? 9.714 -3.767 -14.600 1.00 98.19 93 GLU A O 1
ATOM 799 N N . PRO A 1 94 ? 11.270 -2.492 -15.613 1.00 97.88 94 PRO A N 1
ATOM 800 C CA . PRO A 1 94 ? 10.616 -1.203 -15.373 1.00 97.88 94 PRO A CA 1
ATOM 801 C C . PRO A 1 94 ? 9.103 -1.172 -15.599 1.00 97.88 94 PRO A C 1
ATOM 803 O O . PRO A 1 94 ? 8.358 -0.644 -14.773 1.00 97.88 94 PRO A O 1
ATOM 806 N N . LYS A 1 95 ? 8.640 -1.748 -16.714 1.00 97.25 95 LYS A N 1
ATOM 807 C CA . LYS A 1 95 ? 7.216 -1.744 -17.074 1.00 97.25 95 LYS A CA 1
ATOM 808 C C . LYS A 1 95 ? 6.372 -2.607 -16.144 1.00 97.25 95 LYS A C 1
ATOM 810 O O . LYS A 1 95 ? 5.215 -2.278 -15.901 1.00 97.25 95 LYS A O 1
ATOM 815 N N . GLU A 1 96 ? 6.927 -3.702 -15.633 1.00 98.19 96 GLU A N 1
ATOM 816 C CA . GLU A 1 96 ? 6.209 -4.565 -14.695 1.00 98.19 96 GLU A CA 1
ATOM 817 C C . GLU A 1 96 ? 6.029 -3.886 -13.341 1.00 98.19 96 GLU A C 1
ATOM 819 O O . GLU A 1 96 ? 4.931 -3.944 -12.795 1.00 98.19 96 GLU A O 1
ATOM 824 N N . ILE A 1 97 ? 7.050 -3.167 -12.860 1.00 98.62 97 ILE A N 1
ATOM 825 C CA . ILE A 1 97 ? 6.976 -2.411 -11.602 1.00 98.62 97 ILE A CA 1
ATOM 826 C C . ILE A 1 97 ? 5.811 -1.419 -11.658 1.00 98.62 97 ILE A C 1
ATOM 828 O O . ILE A 1 97 ? 4.949 -1.434 -10.781 1.00 98.62 97 ILE A O 1
ATOM 832 N N . MET A 1 98 ? 5.740 -0.606 -12.718 1.00 98.12 98 MET A N 1
ATOM 833 C CA . MET A 1 98 ? 4.665 0.382 -12.870 1.00 98.12 98 MET A CA 1
ATOM 834 C C . MET A 1 98 ? 3.293 -0.277 -13.023 1.00 98.12 98 MET A C 1
ATOM 836 O O . MET A 1 98 ? 2.343 0.121 -12.354 1.00 98.12 98 MET A O 1
ATOM 840 N N . LYS A 1 99 ? 3.202 -1.360 -13.803 1.00 98.19 99 LYS A N 1
ATOM 841 C CA . LYS A 1 99 ? 1.958 -2.124 -13.964 1.00 98.19 99 LYS A CA 1
ATOM 842 C C . LYS A 1 99 ? 1.450 -2.706 -12.643 1.00 98.19 99 LYS A C 1
ATOM 844 O O . LYS A 1 99 ? 0.242 -2.809 -12.443 1.00 98.19 99 LYS A O 1
ATOM 849 N N . VAL A 1 100 ? 2.339 -3.133 -11.747 1.00 98.56 100 VAL A N 1
ATOM 850 C CA . VAL A 1 100 ? 1.928 -3.588 -10.414 1.00 98.56 100 VAL A CA 1
ATOM 851 C C . VAL A 1 100 ? 1.382 -2.426 -9.597 1.00 98.56 100 VAL A C 1
ATOM 853 O O . VAL A 1 100 ? 0.314 -2.576 -9.015 1.00 98.56 100 VAL A O 1
ATOM 856 N N . ILE A 1 101 ? 2.053 -1.272 -9.592 1.00 98.50 101 ILE A N 1
ATOM 857 C CA . ILE A 1 101 ? 1.581 -0.084 -8.866 1.00 98.50 101 ILE A CA 1
ATOM 858 C C . ILE A 1 101 ? 0.182 0.323 -9.347 1.00 98.50 101 ILE A C 1
ATOM 860 O O . ILE A 1 101 ? -0.713 0.510 -8.526 1.00 98.50 101 ILE A O 1
ATOM 864 N N . GLU A 1 102 ? -0.051 0.359 -10.661 1.00 97.81 102 GLU A N 1
ATOM 865 C CA . GLU A 1 102 ? -1.374 0.623 -11.247 1.00 97.81 102 GLU A CA 1
ATOM 866 C C . GLU A 1 102 ? -2.443 -0.360 -10.743 1.00 97.81 102 GLU A C 1
ATOM 868 O O . GLU A 1 102 ? -3.559 0.041 -10.413 1.00 97.81 102 GLU A O 1
ATOM 873 N N . LYS A 1 103 ? -2.106 -1.651 -10.617 1.00 98.19 103 LYS A N 1
ATOM 874 C CA . LYS A 1 103 ? -3.016 -2.677 -10.076 1.00 98.19 103 LYS A CA 1
ATOM 875 C C . LYS A 1 103 ? -3.315 -2.515 -8.584 1.00 98.19 103 LYS A C 1
ATOM 877 O O . LYS A 1 103 ? -4.309 -3.069 -8.121 1.00 98.19 103 LYS A O 1
ATOM 882 N N . MET A 1 104 ? -2.479 -1.806 -7.826 1.00 98.56 104 MET A N 1
ATOM 883 C CA . MET A 1 104 ? -2.721 -1.535 -6.403 1.00 98.56 104 MET A CA 1
ATOM 884 C C . MET A 1 104 ? -3.727 -0.396 -6.201 1.00 98.56 104 MET A C 1
ATOM 886 O O . MET A 1 104 ? -4.432 -0.372 -5.194 1.00 98.56 104 MET A O 1
ATOM 890 N N . VAL A 1 105 ? -3.830 0.531 -7.161 1.00 97.94 105 VAL A N 1
ATOM 891 C CA . VAL A 1 105 ? -4.653 1.748 -7.056 1.00 97.94 105 VAL A CA 1
ATOM 892 C C . VAL A 1 105 ? -6.135 1.477 -6.749 1.00 97.94 105 VAL A C 1
ATOM 894 O O . VAL A 1 105 ? -6.675 2.167 -5.882 1.00 97.94 105 VAL A O 1
ATOM 897 N N . PRO A 1 106 ? -6.828 0.513 -7.390 1.00 98.06 106 PRO A N 1
ATOM 898 C CA . PRO A 1 106 ? -8.229 0.237 -7.071 1.00 98.06 106 PRO A CA 1
ATOM 899 C C . PRO A 1 106 ? -8.439 -0.171 -5.610 1.00 98.06 106 PRO A C 1
ATOM 901 O O . PRO A 1 106 ? -9.367 0.311 -4.964 1.00 98.06 106 PRO A O 1
ATOM 904 N N . GLU A 1 107 ? -7.551 -1.011 -5.076 1.00 98.62 107 GLU A N 1
ATOM 905 C CA . GLU A 1 107 ? -7.639 -1.468 -3.689 1.00 98.62 107 GLU A CA 1
ATOM 906 C C . GLU A 1 107 ? -7.248 -0.363 -2.703 1.00 98.62 107 GLU A C 1
ATOM 908 O O . GLU A 1 107 ? -7.900 -0.203 -1.674 1.00 98.62 107 GLU A O 1
ATOM 913 N N . PHE A 1 108 ? -6.253 0.464 -3.041 1.00 98.62 108 PHE A N 1
ATOM 914 C CA . PHE A 1 108 ? -5.943 1.670 -2.272 1.00 98.62 108 PHE A CA 1
ATOM 915 C C . PHE A 1 108 ? -7.174 2.575 -2.132 1.00 98.62 108 PHE A C 1
ATOM 917 O O . PHE A 1 108 ? -7.518 2.957 -1.017 1.00 98.62 108 PHE A O 1
ATOM 924 N N . LYS A 1 109 ? -7.873 2.875 -3.237 1.00 98.31 109 LYS A N 1
ATOM 925 C CA . LYS A 1 109 ? -9.083 3.716 -3.217 1.00 98.31 109 LYS A CA 1
ATOM 926 C C . LYS A 1 109 ? -10.190 3.091 -2.373 1.00 98.31 109 LYS A C 1
ATOM 928 O O . LYS A 1 109 ? -10.811 3.787 -1.578 1.00 98.31 109 LYS A O 1
ATOM 933 N N . ARG A 1 110 ? -10.403 1.774 -2.498 1.00 98.31 110 ARG A N 1
ATOM 934 C CA . ARG A 1 110 ? -11.392 1.039 -1.696 1.00 98.31 110 ARG A CA 1
ATOM 935 C C . ARG A 1 110 ? -11.125 1.191 -0.195 1.00 98.31 110 ARG A C 1
ATOM 937 O O . ARG A 1 110 ? -12.040 1.542 0.547 1.00 98.31 110 ARG A O 1
ATOM 944 N N . VAL A 1 111 ? -9.889 0.939 0.240 1.00 98.38 111 VAL A N 1
ATOM 945 C CA . VAL A 1 111 ? -9.516 1.025 1.661 1.00 98.38 111 VAL A CA 1
ATOM 946 C C . VAL A 1 111 ? -9.514 2.473 2.147 1.00 98.38 111 VAL A C 1
ATOM 948 O O . VAL A 1 111 ? -10.021 2.746 3.230 1.00 98.38 111 VAL A O 1
ATOM 951 N N . HIS A 1 112 ? -8.992 3.414 1.352 1.00 98.38 112 HIS A N 1
ATOM 952 C CA . HIS A 1 112 ? -8.987 4.839 1.692 1.00 98.38 112 HIS A CA 1
ATOM 953 C C . HIS A 1 112 ? -10.407 5.345 1.948 1.00 98.38 112 HIS A C 1
ATOM 955 O O . HIS A 1 112 ? -10.662 5.902 3.012 1.00 98.38 112 HIS A O 1
ATOM 961 N N . LYS A 1 113 ? -11.345 5.044 1.042 1.00 98.06 113 LYS A N 1
ATOM 962 C CA . LYS A 1 113 ? -12.762 5.348 1.232 1.00 98.06 113 LYS A CA 1
ATOM 963 C C . LYS A 1 113 ? -13.315 4.752 2.523 1.00 98.06 113 LYS A C 1
ATOM 965 O O . LYS A 1 113 ? -13.907 5.470 3.319 1.00 98.06 113 LYS A O 1
ATOM 970 N N . SER A 1 114 ? -13.081 3.459 2.761 1.00 98.12 114 SER A N 1
ATOM 971 C CA . SER A 1 114 ? -13.580 2.793 3.970 1.00 98.12 114 SER A CA 1
ATOM 972 C C . SER A 1 114 ? -13.042 3.424 5.257 1.00 98.12 114 SER A C 1
ATOM 974 O O . SER A 1 114 ? -13.762 3.495 6.253 1.00 98.12 114 SER A O 1
ATOM 976 N N . LEU A 1 115 ? -11.779 3.855 5.264 1.00 98.12 115 LEU A N 1
ATOM 977 C CA . LEU A 1 115 ? -11.163 4.526 6.407 1.00 98.12 115 LEU A CA 1
ATOM 978 C C . LEU A 1 115 ? -11.709 5.948 6.588 1.00 98.12 115 LEU A C 1
ATOM 980 O O . LEU A 1 115 ? -11.980 6.349 7.719 1.00 98.12 115 LEU A O 1
ATOM 984 N N . CYS A 1 116 ? -11.914 6.687 5.495 1.00 97.62 116 CYS A N 1
ATOM 985 C CA . CYS A 1 116 ? -12.533 8.009 5.528 1.00 97.62 116 CYS A CA 1
ATOM 986 C C . CYS A 1 116 ? -13.966 7.948 6.066 1.00 97.62 116 CYS A C 1
ATOM 988 O O . CYS A 1 116 ? -14.283 8.665 7.015 1.00 97.62 116 CYS A O 1
ATOM 990 N N . ASP A 1 117 ? -14.787 7.033 5.543 1.00 97.38 117 ASP A N 1
ATOM 991 C CA . ASP A 1 117 ? -16.165 6.809 5.990 1.00 97.38 117 ASP A CA 1
ATOM 992 C C . ASP A 1 117 ? -16.214 6.457 7.487 1.00 97.38 117 ASP A C 1
ATOM 994 O O . ASP A 1 117 ? -17.027 7.006 8.232 1.00 97.38 117 ASP A O 1
ATOM 998 N N . LYS A 1 118 ? -15.303 5.587 7.956 1.00 96.25 118 LYS A N 1
ATOM 999 C CA . LYS A 1 118 ? -15.207 5.194 9.373 1.00 96.25 118 LYS A CA 1
ATOM 1000 C C . LYS A 1 118 ? -14.903 6.383 10.293 1.00 96.25 118 LYS A C 1
ATOM 1002 O O . LYS A 1 118 ? -15.407 6.432 11.411 1.00 96.25 118 LYS A O 1
ATOM 1007 N N . LEU A 1 119 ? -14.072 7.319 9.840 1.00 96.38 119 LEU A N 1
ATOM 1008 C CA . LEU A 1 119 ? -13.577 8.437 10.649 1.00 96.38 119 LEU A CA 1
ATOM 1009 C C . LEU A 1 119 ? -14.331 9.753 10.416 1.00 96.38 119 LEU A C 1
ATOM 1011 O O . LEU A 1 119 ? -14.006 10.754 11.055 1.00 96.38 119 LEU A O 1
ATOM 1015 N N . GLY A 1 120 ? -15.311 9.772 9.508 1.00 95.31 120 GLY A N 1
ATOM 1016 C CA . GLY A 1 120 ? -15.997 10.997 9.095 1.00 95.31 120 GLY A CA 1
ATOM 1017 C C . GLY A 1 120 ? -15.073 11.997 8.389 1.00 95.31 120 GLY A C 1
ATOM 1018 O O . GLY A 1 120 ? -15.283 13.204 8.501 1.00 95.31 120 GLY A O 1
ATOM 1019 N N . LEU A 1 121 ? -14.033 11.507 7.706 1.00 94.25 121 LEU A N 1
ATOM 1020 C CA . LEU A 1 121 ? -13.129 12.327 6.900 1.00 94.25 121 LEU A CA 1
ATOM 1021 C C . LEU A 1 121 ? -13.686 12.514 5.491 1.00 94.25 121 LEU A C 1
ATOM 1023 O O . LEU A 1 121 ? -14.266 11.599 4.911 1.00 94.25 121 LEU A O 1
ATOM 1027 N N . GLU A 1 122 ? -13.434 13.681 4.909 1.00 92.56 122 GLU A N 1
ATOM 1028 C CA . GLU A 1 122 ? -13.670 13.906 3.487 1.00 92.56 122 GLU A CA 1
ATOM 1029 C C . GLU A 1 122 ? -12.635 13.121 2.663 1.00 92.56 122 GLU A C 1
ATOM 1031 O O . GLU A 1 122 ? -11.425 13.276 2.843 1.00 92.56 122 GLU A O 1
ATOM 1036 N N . GLU A 1 123 ? -13.114 12.229 1.792 1.00 90.19 123 GLU A N 1
ATOM 1037 C CA . GLU A 1 123 ? -12.260 11.369 0.961 1.00 90.19 123 GLU A CA 1
ATOM 1038 C C . GLU A 1 123 ? -11.560 12.151 -0.167 1.00 90.19 123 GLU A C 1
ATOM 1040 O O . GLU A 1 123 ? -10.448 11.798 -0.543 1.00 90.19 123 GLU A O 1
ATOM 1045 N N . ASP A 1 124 ? -12.207 13.184 -0.714 1.00 93.50 124 ASP A N 1
ATOM 1046 C CA . ASP A 1 124 ? -11.843 13.864 -1.971 1.00 93.50 124 ASP A CA 1
ATOM 1047 C C . ASP A 1 124 ? -11.274 12.912 -3.059 1.00 93.50 124 ASP A C 1
ATOM 1049 O O . ASP A 1 124 ? -10.068 12.885 -3.341 1.00 93.50 124 ASP A O 1
ATOM 1053 N N . PRO A 1 125 ? -12.134 12.096 -3.702 1.00 93.06 125 PRO A N 1
ATOM 1054 C CA . PRO A 1 125 ? -11.701 11.148 -4.727 1.00 93.06 125 PRO A CA 1
ATOM 1055 C C . PRO A 1 125 ? -11.051 11.814 -5.946 1.00 93.06 125 PRO A C 1
ATOM 1057 O O . PRO A 1 125 ? -10.241 11.179 -6.626 1.00 93.06 125 PRO A O 1
ATOM 1060 N N . GLU A 1 126 ? -11.418 13.059 -6.263 1.00 95.31 126 GLU A N 1
ATOM 1061 C CA . GLU A 1 126 ? -10.864 13.801 -7.399 1.00 95.31 126 GLU A CA 1
ATOM 1062 C C . GLU A 1 126 ? -9.406 14.167 -7.136 1.00 95.31 126 GLU A C 1
ATOM 1064 O O . GLU A 1 126 ? -8.550 13.859 -7.968 1.00 95.31 126 GLU A O 1
ATOM 1069 N N . TRP A 1 127 ? -9.105 14.687 -5.947 1.00 95.19 127 TRP A N 1
ATOM 1070 C CA . TRP A 1 127 ? -7.738 14.953 -5.504 1.00 95.19 127 TRP A CA 1
ATOM 1071 C C . TRP A 1 127 ? -6.878 13.684 -5.456 1.00 95.19 127 TRP A C 1
ATOM 1073 O O . TRP A 1 127 ? -5.744 13.665 -5.945 1.00 95.19 127 TRP A O 1
ATOM 1083 N N . VAL A 1 128 ? -7.428 12.578 -4.939 1.00 95.31 128 VAL A N 1
ATOM 1084 C CA . VAL A 1 128 ? -6.735 11.278 -4.938 1.00 95.31 128 VAL A CA 1
ATOM 1085 C C . VAL A 1 128 ? -6.413 10.823 -6.366 1.00 95.31 128 VAL A C 1
ATOM 1087 O O . VAL A 1 128 ? -5.310 10.339 -6.636 1.00 95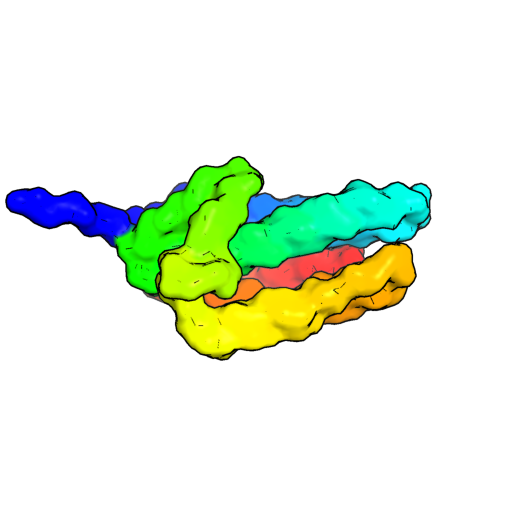.31 128 VAL A O 1
ATOM 1090 N N . ASN A 1 129 ? -7.364 10.969 -7.294 1.00 95.12 129 ASN A N 1
ATOM 1091 C CA . ASN A 1 129 ? -7.155 10.639 -8.702 1.00 95.12 129 ASN A CA 1
ATOM 1092 C C . ASN A 1 129 ? -6.096 11.535 -9.342 1.00 95.12 129 ASN A C 1
ATOM 1094 O O . ASN A 1 129 ? -5.251 11.024 -10.072 1.00 95.12 129 ASN A O 1
ATOM 1098 N N . GLU A 1 130 ? -6.127 12.839 -9.072 1.00 96.06 130 GLU A N 1
ATOM 1099 C CA . GLU A 1 130 ? -5.147 13.791 -9.586 1.00 96.06 130 GLU A CA 1
ATOM 1100 C C . GLU A 1 130 ? -3.730 13.368 -9.191 1.00 96.06 130 GLU A C 1
ATOM 1102 O O . GLU A 1 130 ? -2.901 13.146 -10.071 1.00 96.06 130 GLU A O 1
ATOM 1107 N N . ILE A 1 131 ? -3.476 13.137 -7.897 1.00 95.44 131 ILE A N 1
ATOM 1108 C CA . ILE A 1 131 ? -2.151 12.739 -7.400 1.00 95.44 131 ILE A CA 1
ATOM 1109 C C . ILE A 1 131 ? -1.669 11.439 -8.047 1.00 95.44 131 ILE A C 1
ATOM 1111 O O . ILE A 1 131 ? -0.497 11.332 -8.419 1.00 95.44 131 ILE A O 1
ATOM 1115 N N . LEU A 1 132 ? -2.539 10.432 -8.154 1.00 95.00 132 LEU A N 1
ATOM 1116 C CA . LEU A 1 132 ? -2.164 9.116 -8.675 1.00 95.00 132 LEU A CA 1
ATOM 1117 C C . LEU A 1 132 ? -1.997 9.094 -10.202 1.00 95.00 132 LEU A C 1
ATOM 1119 O O . LEU A 1 132 ? -1.290 8.227 -10.700 1.00 95.00 132 LEU A O 1
ATOM 1123 N N . ASN A 1 133 ? -2.593 10.042 -10.930 1.00 93.25 133 ASN A N 1
ATOM 1124 C CA . ASN A 1 133 ? -2.484 10.149 -12.390 1.00 93.25 133 ASN A CA 1
ATOM 1125 C C . ASN A 1 133 ? -1.289 11.003 -12.861 1.00 93.25 133 ASN A C 1
ATOM 1127 O O . ASN A 1 133 ? -1.098 11.184 -14.061 1.00 93.25 133 ASN A O 1
ATOM 1131 N N . MET A 1 134 ? -0.492 11.557 -11.941 1.00 92.00 134 MET A N 1
ATOM 1132 C CA . MET A 1 134 ? 0.713 12.337 -12.270 1.00 92.00 134 MET A CA 1
ATOM 1133 C C . MET A 1 134 ? 1.934 11.481 -12.652 1.00 92.00 134 MET A C 1
ATOM 1135 O O . MET A 1 134 ? 2.975 12.045 -13.009 1.00 92.00 134 MET A O 1
ATOM 1139 N N . VAL A 1 135 ? 1.846 10.156 -12.514 1.00 88.44 135 VAL A N 1
ATOM 1140 C CA . VAL A 1 135 ? 2.943 9.195 -12.720 1.00 88.44 135 VAL A CA 1
ATOM 1141 C C . VAL A 1 135 ? 2.695 8.268 -13.899 1.00 88.44 135 VAL A C 1
ATOM 1143 O O . VAL A 1 135 ? 1.515 8.035 -14.232 1.00 88.44 135 VAL A O 1
#

Foldseek 3Di:
DDDFAADDPVLLVVLLVLLLVLLVQLLVCLVVLVLVSNVVSLVQNLLSLLQLVCNLVRHHRDDRPDPPQCADPNHPDDPVNNVLSVVLDADSDSVRSNVSSVVCLVVVLVSLVSNCVVHVHDSPVVVVCVSNVVD

Radius of gyration: 14.98 Å; chains: 1; bounding box: 34×34×48 Å

=== Feature glossary ===
Legend for the data blocks above and below:

— What the protein is —

The amino-acid sequence is the protein's primary structure: the linear order of residues from the N-terminus to the C-terminus, written in one-letter code. Everything else here — the 3D coordinates, the secondary structure, the domain annotations — is ultimately a consequence of this string.

Database cross-references. InterPro integrates a dozen domain/family signature databases into unified entries with residue-range hits. GO terms attach function/process/location labels with evidence codes. CATH codes position the fold in a four-level structural taxonomy. Organism is the NCBI-taxonomy species name.

— Where its atoms are —

The mmCIF block holds the 3D Cartesian coordinates of each backbone atom (N, Cα, C, O) in ångströms. mmCIF is the PDB's canonical archive format — a tagged-loop text representation of the atomic model.

The six renders are orthographic views along the three Cartesian axes in both directions. Representation (cartoon, sticks, or surface) and color scheme (sequence-rainbow or by-chain) vary across proteins so the training set covers all the common visualization conventions.

— Local backbone conformation —

Secondary structure is the local, repeating backbone conformation. DSSP classifies it into eight states by reading the hydrogen-bond network: three helix types (H, G, I), two β types (E, B), two non-regular types (T, S), and unstructured coil (-).

SS3 is a coarse helix/strand/coil call (letters a/b/c) made by the P-SEA algorithm from inter-Cα distances and dihedrals. It is less detailed than DSSP but needs only Cα positions.

Backbone dihedral angles. Every residue except chain termini has a φ (preceding-C → N → Cα → C) and a ψ (N → Cα → C → next-N). They are reported in degrees following the IUPAC sign convention. Secondary structure is essentially a statement about which (φ, ψ) basin each residue occupies.

— Global shape and packing —

The geometric summary reports three shape descriptors. Rg (radius of gyration) measures how spread out the Cα atoms are about their centre of mass; compact globular proteins have small Rg, elongated or unfolded ones large. Cα contacts (<8 Å, |i−j|>4) count long-range residue pairs in spatial proximity — high for tightly packed folds, near zero for rods or random coil. The bounding-box exten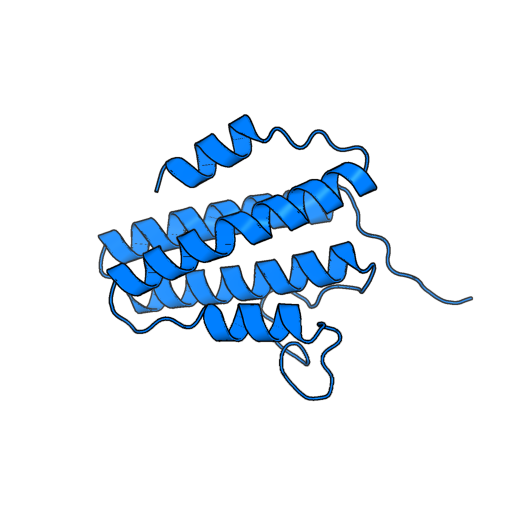ts give the protein's footprint along x, y, z in Å.

Solvent accessibility: the surface area of each residue that a 1.4 Å water probe can touch, in Å². When only backbone atoms are present the absolute values are lower than full-atom SASA (side chains contribute most of the area) and are flagged as backbone-only.

Plot images: a contact map (which residues are close in 3D, as an N×N binary image), a Ramachandran scatter (backbone torsion angles, revealing secondary-structure composition at a glance), and — for AlphaFold structures — a PAE heatmap (pairwise prediction confidence).

— Structural neighborhood —

Foldseek's 3Di representation compresses backbone geometry into a per-residue letter drawn from a learned twenty-state alphabet. It captures the tertiary interaction pattern around each residue — which residues are packed against it in space, regardless of where they are in sequence.

Structural nearest neighbors (via Foldseek easy-search vs the PDB). Reported per hit: target PDB id, E-value, and alignment TM-score. A TM-score above ~0.5 is the conventional threshold for 'same fold'.

— Confidence and disorder —

pLDDT (predicted Local Distance Difference Test) is AlphaFold's per-residue confidence score, ranging from 0 to 100. Values above 90 indicate high confidence (typically well-packed cores); 70–90 is confident; 50–70 low confidence; below 50 usually means the region is disordered or the prediction is unreliable there. AlphaFold stores pLDDT in the mmCIF B-factor column.

For experimental (PDB) structures, the B-factor (temperature factor) quantifies the positional spread of each atom in the crystal — a combination of thermal vibration and static disorder — in units of Å². High B-factors mark flexible loops or poorly resolved regions; low B-factors mark the rigid, well-ordered core.

Predicted Aligned Error (PAE) is an AlphaFold confidence matrix: entry (i, j) is the expected error in the position of residue j, in ångströms, when the prediction is superimposed on the true structure at residue i. Low PAE within a block of residues means that block is internally rigid and well-predicted; high PAE between two blocks means their relative placement is uncertain even if each block individually is confident.